Protein AF-A0A519TFJ1-F1 (afdb_monomer_lite)

Radius of gyration: 18.55 Å; chains: 1; bounding box: 54×30×40 Å

pLDDT: mean 87.6, std 11.07, range [55.12, 98.44]

Structure (mmCIF, N/CA/C/O backbone):
data_AF-A0A519TFJ1-F1
#
_entry.id   AF-A0A519TFJ1-F1
#
loop_
_atom_site.group_PDB
_atom_site.id
_atom_site.type_symbol
_atom_site.label_atom_id
_atom_site.label_alt_id
_atom_site.label_comp_id
_atom_site.label_asym_id
_atom_site.label_entity_id
_atom_site.label_seq_id
_atom_site.pdbx_PDB_ins_code
_atom_site.Cartn_x
_atom_site.Cartn_y
_atom_site.Cartn_z
_atom_site.occupancy
_atom_site.B_iso_or_equiv
_atom_site.auth_seq_id
_atom_site.auth_comp_id
_atom_site.auth_asym_id
_atom_site.auth_atom_id
_atom_site.pdbx_PDB_model_num
ATOM 1 N N . GLU A 1 1 ? 2.565 -19.132 -6.300 1.00 72.00 1 GLU A N 1
ATOM 2 C CA . GLU A 1 1 ? 3.729 -19.819 -5.697 1.00 72.00 1 GLU A CA 1
ATOM 3 C C . GLU A 1 1 ? 4.971 -18.942 -5.623 1.00 72.00 1 GLU A C 1
ATOM 5 O O . GLU A 1 1 ? 5.520 -18.842 -4.542 1.00 72.00 1 GLU A O 1
ATOM 10 N N . VAL A 1 2 ? 5.373 -18.246 -6.694 1.00 84.75 2 VAL A N 1
ATOM 11 C CA . VAL A 1 2 ? 6.627 -17.458 -6.736 1.00 84.75 2 VAL A CA 1
ATOM 12 C C . VAL A 1 2 ? 6.799 -16.458 -5.576 1.00 84.75 2 VAL A C 1
ATOM 14 O O . VAL A 1 2 ? 7.864 -16.400 -4.975 1.00 84.75 2 VAL A O 1
ATOM 17 N N . LEU A 1 3 ? 5.754 -15.706 -5.211 1.00 89.56 3 LEU A N 1
ATOM 18 C CA . LEU A 1 3 ? 5.828 -14.688 -4.148 1.00 89.56 3 LEU A CA 1
ATOM 19 C C . LEU A 1 3 ? 5.501 -15.209 -2.734 1.00 89.56 3 LEU A C 1
ATOM 21 O O . LEU A 1 3 ? 5.432 -14.421 -1.791 1.00 89.56 3 LEU A O 1
ATOM 25 N N . SER A 1 4 ? 5.276 -16.516 -2.552 1.00 89.56 4 SER A N 1
ATOM 26 C CA . SER A 1 4 ? 4.797 -17.064 -1.272 1.00 89.56 4 SER A CA 1
ATOM 27 C C . SER A 1 4 ? 5.771 -16.830 -0.114 1.00 89.56 4 SER A C 1
ATOM 29 O O . SER A 1 4 ? 5.325 -16.551 0.995 1.00 89.56 4 SER A O 1
ATOM 31 N N . GLY A 1 5 ? 7.081 -16.884 -0.375 1.00 94.06 5 GLY A N 1
ATOM 32 C CA . GLY A 1 5 ? 8.116 -16.606 0.625 1.00 94.06 5 GLY A CA 1
ATOM 33 C C . GLY A 1 5 ? 8.256 -15.122 0.974 1.00 94.06 5 GLY A C 1
ATOM 34 O O . GLY A 1 5 ? 8.604 -14.792 2.103 1.00 94.06 5 GLY A O 1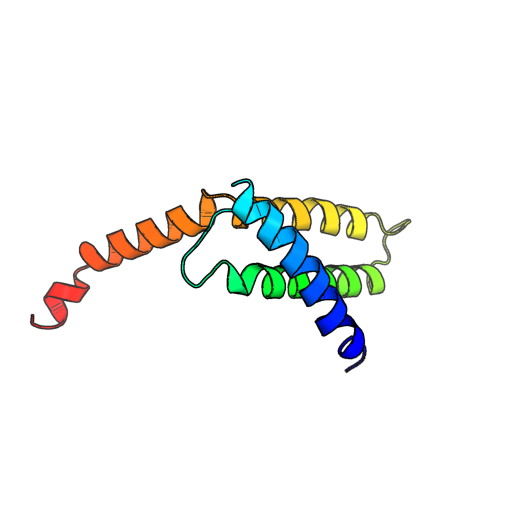
ATOM 35 N N . ALA A 1 6 ? 7.936 -14.223 0.038 1.00 95.06 6 ALA A N 1
ATOM 36 C CA . ALA A 1 6 ? 8.009 -12.778 0.259 1.00 95.06 6 ALA A CA 1
ATOM 37 C C . ALA A 1 6 ? 6.822 -12.257 1.083 1.00 95.06 6 ALA A C 1
ATOM 39 O O . ALA A 1 6 ? 6.982 -11.338 1.883 1.00 95.06 6 ALA A O 1
ATOM 40 N N . LYS A 1 7 ? 5.645 -12.872 0.923 1.00 95.44 7 LYS A N 1
ATOM 41 C CA . LYS A 1 7 ? 4.407 -12.460 1.593 1.00 95.44 7 LYS A CA 1
ATOM 42 C C . LYS A 1 7 ? 4.528 -12.292 3.116 1.00 95.44 7 LYS A C 1
ATOM 44 O O . LYS A 1 7 ? 4.221 -11.202 3.588 1.00 95.44 7 LYS A O 1
ATOM 49 N N . PRO A 1 8 ? 4.983 -13.291 3.899 1.00 95.75 8 PRO A N 1
ATOM 50 C CA . PRO A 1 8 ? 5.062 -13.139 5.353 1.00 95.75 8 PRO A CA 1
ATOM 51 C C . PRO A 1 8 ? 6.066 -12.062 5.788 1.00 95.75 8 PRO A C 1
ATOM 53 O O . PRO A 1 8 ? 5.838 -11.395 6.792 1.00 95.75 8 PRO A O 1
ATOM 56 N N . ILE A 1 9 ? 7.150 -11.863 5.028 1.00 96.81 9 ILE A N 1
ATOM 57 C CA . ILE A 1 9 ? 8.153 -10.823 5.301 1.00 96.81 9 ILE A CA 1
ATOM 58 C C . ILE A 1 9 ? 7.537 -9.440 5.074 1.00 96.81 9 ILE A C 1
ATOM 60 O O . ILE A 1 9 ? 7.624 -8.569 5.936 1.00 96.81 9 ILE A O 1
ATOM 64 N N . PHE A 1 10 ? 6.870 -9.262 3.933 1.00 96.44 10 PHE A N 1
ATOM 65 C CA . PHE A 1 10 ? 6.190 -8.019 3.593 1.00 96.44 10 PHE A CA 1
ATOM 66 C C . PHE A 1 10 ? 5.078 -7.691 4.589 1.00 96.44 10 PHE A C 1
ATOM 68 O O . PHE A 1 10 ? 5.008 -6.569 5.075 1.00 96.44 10 PHE A O 1
ATOM 75 N N . GLU A 1 11 ? 4.215 -8.656 4.915 1.00 95.62 11 GLU A N 1
ATOM 76 C CA . GLU A 1 11 ? 3.107 -8.432 5.845 1.00 95.62 11 GLU A CA 1
ATOM 77 C C . GLU A 1 11 ? 3.600 -8.083 7.248 1.00 95.62 11 GLU A C 1
ATOM 79 O O . GLU A 1 11 ? 2.994 -7.232 7.891 1.00 95.62 11 GLU A O 1
ATOM 84 N N . ASN A 1 12 ? 4.700 -8.687 7.713 1.00 96.75 12 ASN A N 1
ATOM 85 C CA . ASN A 1 12 ? 5.292 -8.345 9.004 1.00 96.75 12 ASN A CA 1
ATOM 86 C C . ASN A 1 12 ? 5.839 -6.911 9.019 1.00 96.75 12 ASN A C 1
ATOM 88 O O . ASN A 1 12 ? 5.533 -6.154 9.936 1.00 96.75 12 ASN A O 1
ATOM 92 N N . PHE A 1 13 ? 6.575 -6.524 7.975 1.00 96.81 13 PHE A N 1
ATOM 93 C CA . PHE A 1 13 ? 7.052 -5.153 7.790 1.00 96.81 13 PHE A CA 1
ATOM 94 C C . PHE A 1 13 ? 5.892 -4.146 7.726 1.00 96.81 13 PHE A C 1
ATOM 96 O O . PHE A 1 13 ? 5.883 -3.145 8.440 1.00 96.81 13 PHE A O 1
ATOM 103 N N . ALA A 1 14 ? 4.875 -4.436 6.914 1.00 95.56 14 ALA A N 1
ATOM 104 C CA . ALA A 1 14 ? 3.704 -3.585 6.761 1.00 95.56 14 ALA A CA 1
ATOM 105 C C . ALA A 1 14 ? 2.929 -3.439 8.077 1.00 95.56 14 ALA A C 1
ATOM 107 O O . ALA A 1 14 ? 2.467 -2.350 8.397 1.00 95.56 14 ALA A O 1
ATOM 108 N N . GLU A 1 15 ? 2.793 -4.515 8.855 1.00 95.56 15 GLU A N 1
ATOM 109 C CA . GLU A 1 15 ? 2.096 -4.501 10.143 1.00 95.56 15 GLU A CA 1
ATOM 110 C C . GLU A 1 15 ? 2.788 -3.592 11.165 1.00 95.56 15 GLU A C 1
ATOM 112 O O . GLU A 1 15 ? 2.096 -2.888 11.894 1.00 95.56 15 GLU A O 1
ATOM 117 N N . GLN A 1 16 ? 4.124 -3.532 11.176 1.00 96.31 16 GLN A N 1
ATOM 118 C CA . GLN A 1 16 ? 4.865 -2.590 12.025 1.00 96.31 16 GLN A CA 1
ATOM 119 C C . GLN A 1 16 ? 4.532 -1.134 11.673 1.00 96.31 16 GLN A C 1
ATOM 121 O O . GLN A 1 16 ? 4.102 -0.383 12.544 1.00 96.31 16 GLN A O 1
ATOM 126 N N . ILE A 1 17 ? 4.618 -0.771 10.390 1.00 94.31 17 ILE A N 1
ATOM 127 C CA . ILE A 1 17 ? 4.319 0.592 9.918 1.00 94.31 17 ILE A CA 1
ATOM 128 C C . ILE A 1 17 ? 2.845 0.953 10.136 1.00 94.31 17 ILE A C 1
ATOM 130 O O . ILE A 1 17 ? 2.523 2.064 10.549 1.00 94.31 17 ILE A O 1
ATOM 134 N N . ILE A 1 18 ? 1.927 0.017 9.880 1.00 93.06 18 ILE A N 1
ATOM 135 C CA . ILE A 1 18 ? 0.496 0.234 10.113 1.00 93.06 18 ILE A CA 1
ATOM 136 C C . ILE A 1 18 ? 0.235 0.512 11.594 1.00 93.06 18 ILE A C 1
ATOM 138 O O . ILE A 1 18 ? -0.554 1.401 11.900 1.00 93.06 18 ILE A O 1
ATOM 142 N N . ASN A 1 19 ? 0.877 -0.218 12.508 1.00 94.25 19 ASN A N 1
ATOM 143 C CA . ASN A 1 19 ? 0.704 0.012 13.941 1.00 94.25 19 ASN A CA 1
ATOM 144 C C . ASN A 1 19 ? 1.207 1.401 14.348 1.00 94.25 19 ASN A C 1
ATOM 146 O O . ASN A 1 19 ? 0.476 2.112 15.029 1.00 94.25 19 ASN A O 1
ATOM 150 N N . GLU A 1 20 ? 2.373 1.831 13.859 1.00 94.81 20 GLU A N 1
ATOM 151 C CA . GLU A 1 20 ? 2.875 3.197 14.080 1.00 94.81 20 GLU A CA 1
ATOM 152 C C . GLU A 1 20 ? 1.894 4.257 13.548 1.00 94.81 20 GLU A C 1
ATOM 154 O O . GLU A 1 20 ? 1.582 5.241 14.225 1.00 94.81 20 GLU A O 1
ATOM 159 N N . GLY A 1 21 ? 1.338 4.033 12.356 1.00 91.69 21 GLY A N 1
ATOM 160 C CA . GLY A 1 21 ? 0.333 4.909 11.755 1.00 91.69 21 GLY A CA 1
ATOM 161 C C . GLY 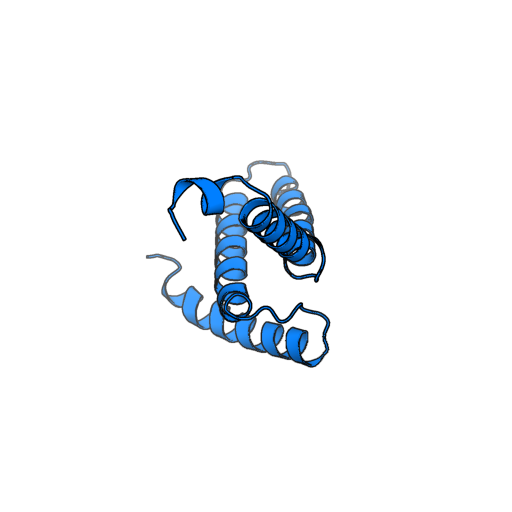A 1 21 ? -0.992 4.948 12.530 1.00 91.69 21 GLY A C 1
ATOM 162 O O . GLY A 1 21 ? -1.641 5.989 12.607 1.00 91.69 21 GLY A O 1
ATOM 163 N N . LEU A 1 22 ? -1.410 3.833 13.132 1.00 91.50 22 LEU A N 1
ATOM 164 C CA . LEU A 1 22 ? -2.599 3.773 13.989 1.00 91.50 22 LEU A CA 1
ATOM 165 C C . LEU A 1 22 ? -2.359 4.465 15.339 1.00 91.50 22 LEU A C 1
ATOM 167 O O . LEU A 1 22 ? -3.225 5.205 15.800 1.00 91.50 22 LEU A O 1
ATOM 171 N N . GLU A 1 23 ? -1.192 4.256 15.954 1.00 93.50 23 GLU A N 1
ATOM 172 C CA . GLU A 1 23 ? -0.805 4.860 17.236 1.00 93.50 23 GLU A CA 1
ATOM 173 C C . GLU A 1 23 ? -0.640 6.382 17.137 1.00 93.50 23 GLU A C 1
ATOM 175 O O . GLU A 1 23 ? -1.076 7.112 18.028 1.00 93.50 23 GLU A O 1
ATOM 180 N N . SER A 1 24 ? -0.059 6.869 16.038 1.00 93.56 24 SER A N 1
ATOM 181 C CA . SER A 1 24 ? 0.071 8.304 15.743 1.00 93.56 24 SER A CA 1
ATOM 182 C C . SER A 1 24 ? -1.248 8.961 15.319 1.00 93.56 24 SER A C 1
ATOM 184 O O . SER A 1 24 ? -1.391 10.181 15.413 1.00 93.56 24 SER A O 1
ATOM 186 N N . GLY A 1 25 ? -2.227 8.169 14.871 1.00 88.50 25 GLY A N 1
ATOM 187 C CA . GLY A 1 25 ? -3.505 8.645 14.342 1.00 88.50 25 GLY A CA 1
ATOM 188 C C . GLY A 1 25 ? -3.467 9.074 12.871 1.00 88.50 25 GLY A C 1
ATOM 189 O O . GLY A 1 25 ? -4.469 9.592 12.375 1.00 88.50 25 GLY A O 1
ATOM 190 N N . GLU A 1 26 ? -2.355 8.845 12.166 1.00 87.31 26 GLU A N 1
ATOM 191 C CA . GLU A 1 26 ? -2.237 9.049 10.716 1.00 87.31 26 GLU A CA 1
ATOM 192 C C . GLU A 1 26 ? -3.140 8.089 9.923 1.00 87.31 26 GLU A C 1
ATOM 194 O O . GLU A 1 26 ? -3.690 8.456 8.881 1.00 87.31 26 GLU A O 1
ATOM 199 N N . LEU A 1 27 ? -3.345 6.872 10.439 1.00 88.81 27 LEU A N 1
ATOM 200 C CA . LEU A 1 27 ? -4.267 5.882 9.889 1.00 88.81 27 LEU A CA 1
ATOM 201 C C . LEU A 1 27 ? -5.564 5.821 10.697 1.00 88.81 27 LEU A C 1
ATOM 203 O O . LEU A 1 27 ? -5.577 5.861 11.928 1.00 88.81 27 LEU A O 1
ATOM 207 N N . ALA A 1 28 ? -6.690 5.649 10.004 1.00 87.38 28 ALA A N 1
ATOM 208 C CA . ALA A 1 28 ? -7.973 5.459 10.663 1.00 87.38 28 ALA A CA 1
ATOM 209 C C . ALA A 1 28 ? -8.046 4.081 11.338 1.00 87.38 28 ALA A C 1
ATOM 211 O O . ALA A 1 28 ? -7.996 3.046 10.665 1.00 87.38 28 ALA A O 1
ATOM 212 N N . GLU A 1 29 ? -8.250 4.055 12.656 1.00 88.12 29 GLU A N 1
ATOM 213 C CA . GLU A 1 29 ? -8.584 2.820 13.358 1.00 88.12 29 GLU A CA 1
ATOM 214 C C . GLU A 1 29 ? -10.045 2.430 13.093 1.00 88.12 29 GLU A C 1
ATOM 216 O O . GLU A 1 29 ? -10.988 3.099 13.520 1.00 88.12 29 GLU A O 1
ATOM 221 N N . ARG A 1 30 ? -10.239 1.316 12.382 1.00 85.44 30 ARG A N 1
ATOM 222 C CA . ARG A 1 30 ? -11.550 0.764 12.044 1.00 85.44 30 ARG A CA 1
ATOM 223 C C . ARG A 1 30 ? -11.680 -0.623 12.631 1.00 85.44 30 ARG A C 1
ATOM 225 O O . ARG A 1 30 ? -10.961 -1.555 12.253 1.00 85.44 30 ARG A O 1
ATOM 232 N N . LYS A 1 31 ? -12.653 -0.783 13.527 1.00 76.62 31 LYS A N 1
ATOM 233 C CA . LYS A 1 31 ? -12.963 -2.074 14.145 1.00 76.62 31 LYS A CA 1
ATOM 234 C C . LYS A 1 31 ? -13.159 -3.127 13.044 1.00 76.62 31 LYS A C 1
ATOM 236 O O . LYS A 1 31 ? -13.965 -2.935 12.141 1.00 76.62 31 LYS A O 1
ATOM 241 N N . PHE A 1 32 ? -12.399 -4.221 13.122 1.00 72.88 32 PHE A N 1
ATOM 242 C CA . PHE A 1 32 ? -12.325 -5.324 12.143 1.00 72.88 32 PHE A CA 1
ATOM 243 C C . PHE A 1 32 ? -11.599 -5.042 10.813 1.00 72.88 32 PHE A C 1
ATOM 245 O O . PHE A 1 32 ? -11.109 -5.999 10.213 1.00 72.88 32 PHE A O 1
ATOM 252 N N . PHE A 1 33 ? -11.469 -3.786 10.375 1.00 79.75 33 PHE A N 1
ATOM 253 C CA . PHE A 1 33 ? -10.856 -3.439 9.084 1.00 79.75 33 PHE A CA 1
ATOM 254 C C . PHE A 1 33 ? -9.356 -3.146 9.174 1.00 79.75 33 PHE A C 1
ATOM 256 O O . PHE A 1 33 ? -8.623 -3.548 8.275 1.00 79.75 33 PHE A O 1
ATOM 263 N N . SER A 1 34 ? -8.868 -2.546 10.268 1.00 82.56 34 SER A N 1
ATOM 264 C CA . SER A 1 34 ? -7.437 -2.207 10.404 1.00 82.56 34 SER A CA 1
ATOM 265 C C . SER A 1 34 ? -6.517 -3.423 10.249 1.00 82.56 34 SER A C 1
ATOM 267 O O . SER A 1 34 ? -5.461 -3.337 9.633 1.00 82.56 34 SER A O 1
ATOM 269 N N . LYS A 1 35 ? -6.956 -4.605 10.710 1.00 84.50 35 LYS A N 1
ATOM 270 C CA . LYS A 1 35 ? -6.206 -5.870 10.561 1.00 84.50 35 LYS A CA 1
ATOM 271 C C . LYS A 1 35 ? -6.021 -6.315 9.105 1.00 84.50 35 LYS A C 1
ATOM 273 O O . LYS A 1 35 ? -5.197 -7.181 8.839 1.00 84.50 35 LYS A O 1
ATOM 278 N N . ARG A 1 36 ? -6.812 -5.761 8.181 1.00 88.38 36 ARG A N 1
ATOM 279 C CA . ARG A 1 36 ? -6.803 -6.067 6.745 1.00 88.38 36 ARG A CA 1
ATOM 280 C C . ARG A 1 36 ? -6.003 -5.055 5.928 1.00 88.38 36 ARG A C 1
ATOM 282 O O . ARG A 1 36 ? -5.832 -5.265 4.734 1.00 88.38 36 ARG A O 1
ATOM 289 N N . TYR A 1 37 ? -5.488 -3.985 6.539 1.00 90.25 37 TYR A N 1
ATOM 290 C CA . TYR A 1 37 ? -4.662 -3.007 5.822 1.00 90.25 37 TYR A CA 1
ATOM 291 C C . TYR A 1 37 ? -3.406 -3.657 5.232 1.00 90.25 37 TYR A C 1
ATOM 293 O O . TYR A 1 37 ? -3.068 -3.383 4.084 1.00 90.25 37 TYR A O 1
ATOM 301 N N . LYS A 1 38 ? -2.783 -4.603 5.948 1.00 92.31 38 LYS A N 1
ATOM 302 C CA . LYS A 1 38 ? -1.642 -5.368 5.424 1.00 92.31 38 LYS A CA 1
ATOM 303 C C . LYS A 1 38 ? -2.006 -6.234 4.214 1.00 92.31 38 LYS A C 1
ATOM 305 O O . LYS A 1 38 ? -1.236 -6.288 3.261 1.00 92.31 38 LYS A O 1
ATOM 310 N N . ASP A 1 39 ? -3.205 -6.826 4.209 1.00 91.06 39 ASP A N 1
ATOM 311 C CA . ASP A 1 39 ? -3.709 -7.600 3.068 1.00 91.06 39 ASP A CA 1
ATOM 312 C C . ASP A 1 39 ? -3.877 -6.690 1.837 1.00 91.06 39 ASP A C 1
ATOM 314 O O . ASP A 1 39 ? -3.508 -7.070 0.726 1.00 91.06 39 ASP A O 1
ATOM 318 N N . ALA A 1 40 ? -4.407 -5.475 2.028 1.00 89.38 40 ALA A N 1
ATOM 319 C CA . ALA A 1 40 ? -4.572 -4.491 0.957 1.00 89.38 40 ALA A CA 1
ATOM 320 C C . ALA A 1 40 ? -3.220 -4.020 0.399 1.00 89.38 40 ALA A C 1
ATOM 322 O O . ALA A 1 40 ? -3.036 -3.998 -0.818 1.00 89.38 40 ALA A O 1
ATOM 323 N N . LEU A 1 41 ? -2.250 -3.727 1.272 1.00 92.38 41 LEU A N 1
ATOM 324 C CA . LEU A 1 41 ? -0.885 -3.390 0.861 1.00 92.38 41 LEU A CA 1
ATOM 325 C C . LEU A 1 41 ? -0.214 -4.539 0.102 1.00 92.38 41 LEU A C 1
ATOM 327 O O . LEU A 1 41 ? 0.481 -4.295 -0.881 1.00 92.38 41 LEU A O 1
ATOM 331 N N . TRP A 1 42 ? -0.455 -5.790 0.503 1.00 94.69 42 TRP A N 1
ATOM 332 C CA . TRP A 1 42 ? 0.054 -6.954 -0.220 1.00 94.69 42 TRP A CA 1
ATOM 333 C C . TRP A 1 42 ? -0.540 -7.064 -1.628 1.00 94.69 42 TRP A C 1
ATOM 335 O O . TRP A 1 42 ? 0.183 -7.323 -2.591 1.00 94.69 42 TRP A O 1
ATOM 345 N N . VAL A 1 43 ? -1.851 -6.843 -1.767 1.00 92.69 43 VAL A N 1
ATOM 346 C CA . VAL A 1 43 ? -2.516 -6.816 -3.078 1.00 92.69 43 VAL A CA 1
ATOM 347 C C . VAL A 1 43 ? -1.953 -5.693 -3.947 1.00 92.69 43 VAL A C 1
ATOM 349 O O . VAL A 1 43 ? -1.639 -5.944 -5.108 1.00 92.69 43 VAL A O 1
ATOM 352 N N . GLN A 1 44 ? -1.762 -4.494 -3.392 1.00 92.81 44 GLN A N 1
ATOM 353 C CA . GLN A 1 44 ? -1.181 -3.358 -4.110 1.00 92.81 44 GLN A CA 1
ATOM 354 C C . GLN A 1 44 ? 0.254 -3.651 -4.567 1.00 92.81 44 GLN A C 1
ATOM 356 O O . GLN A 1 44 ? 0.597 -3.405 -5.721 1.00 92.81 44 GLN A O 1
ATOM 361 N N . TYR A 1 45 ? 1.078 -4.238 -3.699 1.00 93.69 45 TYR A N 1
ATOM 362 C CA . TYR A 1 45 ? 2.439 -4.652 -4.036 1.00 93.69 45 TYR A CA 1
ATOM 363 C C . TYR A 1 45 ? 2.460 -5.665 -5.188 1.00 93.69 45 TYR A C 1
ATOM 365 O O . TYR A 1 45 ? 3.175 -5.479 -6.172 1.00 93.69 45 TYR A O 1
ATOM 373 N N . ALA A 1 46 ? 1.630 -6.710 -5.108 1.00 94.19 46 ALA A N 1
ATOM 374 C CA . ALA A 1 46 ? 1.519 -7.710 -6.165 1.00 94.19 46 ALA A CA 1
ATOM 375 C C . ALA A 1 46 ? 0.993 -7.111 -7.481 1.00 94.19 46 ALA A C 1
ATOM 377 O O . ALA A 1 46 ? 1.472 -7.483 -8.552 1.00 94.19 46 ALA A O 1
ATOM 378 N N . PHE A 1 47 ? 0.040 -6.175 -7.407 1.00 94.06 47 PHE A N 1
ATOM 379 C CA . PHE A 1 47 ? -0.468 -5.445 -8.566 1.00 94.06 47 PHE A CA 1
ATOM 380 C C . PHE A 1 47 ? 0.641 -4.646 -9.254 1.00 94.06 47 PHE A C 1
ATOM 382 O O . PHE A 1 47 ? 0.821 -4.814 -10.455 1.00 94.06 47 PHE A O 1
ATOM 389 N N . ILE A 1 48 ? 1.411 -3.842 -8.511 1.00 95.94 48 ILE A N 1
ATOM 390 C CA . ILE A 1 48 ? 2.506 -3.038 -9.076 1.00 95.94 48 ILE A CA 1
ATOM 391 C C . ILE A 1 48 ? 3.587 -3.928 -9.685 1.00 95.94 48 ILE A C 1
ATOM 393 O O . ILE A 1 48 ? 4.009 -3.671 -10.806 1.00 95.94 48 ILE A O 1
ATOM 397 N N . LEU A 1 49 ? 3.995 -5.006 -9.006 1.00 95.81 49 LEU A N 1
ATOM 398 C CA . LEU A 1 49 ? 4.961 -5.950 -9.575 1.00 95.81 49 LEU A CA 1
ATOM 399 C C . LEU A 1 49 ? 4.463 -6.560 -10.885 1.00 95.81 49 LEU A C 1
ATOM 401 O O . LEU A 1 49 ? 5.210 -6.639 -11.856 1.00 95.81 49 LEU A O 1
ATOM 405 N N . ASN A 1 50 ? 3.202 -6.993 -10.920 1.00 95.75 50 ASN A N 1
ATOM 406 C CA . ASN A 1 50 ? 2.621 -7.547 -12.134 1.00 95.75 50 ASN A CA 1
ATOM 407 C C . ASN A 1 50 ? 2.502 -6.487 -13.233 1.00 95.75 50 ASN A C 1
ATOM 409 O O . ASN A 1 50 ? 2.771 -6.790 -14.389 1.00 95.75 50 ASN A O 1
ATOM 413 N N . PHE A 1 51 ? 2.103 -5.262 -12.895 1.00 97.12 51 PHE A N 1
ATOM 414 C CA . PHE A 1 51 ? 2.018 -4.160 -13.848 1.00 97.12 51 PHE A CA 1
ATOM 415 C C . PHE A 1 51 ? 3.389 -3.879 -14.463 1.00 97.12 51 PHE A C 1
ATOM 417 O O . PHE A 1 51 ? 3.518 -3.891 -15.681 1.00 97.12 51 PHE A O 1
ATOM 424 N N . TRP A 1 52 ? 4.410 -3.742 -13.618 1.00 97.75 52 TRP A N 1
ATOM 425 C CA . TRP A 1 52 ? 5.781 -3.456 -14.021 1.00 97.75 52 TRP A CA 1
ATOM 426 C C . TRP A 1 52 ? 6.354 -4.501 -14.982 1.00 97.75 52 TRP A C 1
ATOM 428 O O . TRP A 1 52 ? 6.934 -4.149 -16.003 1.00 97.75 52 TRP A O 1
ATOM 438 N N . ILE A 1 53 ? 6.138 -5.793 -14.708 1.00 97.06 53 ILE A N 1
ATOM 439 C CA . ILE A 1 53 ? 6.619 -6.886 -15.574 1.00 97.06 53 ILE A CA 1
ATOM 440 C C . ILE A 1 53 ? 5.987 -6.841 -16.979 1.00 97.06 53 ILE A C 1
ATOM 442 O O . ILE A 1 53 ? 6.560 -7.388 -17.917 1.00 97.06 53 ILE A O 1
ATOM 446 N N . ASN A 1 54 ? 4.820 -6.210 -17.128 1.00 98.06 54 ASN A N 1
ATOM 447 C CA . ASN A 1 54 ? 4.089 -6.110 -18.394 1.00 98.06 54 ASN A CA 1
ATOM 448 C C . ASN A 1 54 ? 4.122 -4.692 -18.996 1.00 98.06 54 ASN A C 1
ATOM 450 O O . ASN A 1 54 ? 3.370 -4.411 -19.930 1.00 98.06 54 ASN A O 1
ATOM 454 N N . ASP A 1 55 ? 4.923 -3.780 -18.445 1.00 98.44 55 ASP A N 1
ATOM 455 C CA . ASP A 1 55 ? 4.971 -2.399 -18.906 1.00 98.44 55 ASP A CA 1
ATOM 456 C C . ASP A 1 55 ? 6.044 -2.206 -19.984 1.00 98.44 55 ASP A C 1
ATOM 458 O O . ASP A 1 55 ? 7.231 -2.085 -19.698 1.00 98.44 55 ASP A O 1
ATOM 462 N N . ASP A 1 56 ? 5.598 -2.135 -21.238 1.00 98.19 56 ASP A N 1
ATOM 463 C CA . ASP A 1 56 ? 6.447 -1.884 -22.409 1.00 98.19 56 ASP A CA 1
ATOM 464 C C . ASP A 1 56 ? 6.552 -0.385 -22.775 1.00 98.19 56 ASP A C 1
ATOM 466 O O . ASP A 1 56 ? 6.980 -0.032 -23.880 1.00 98.19 56 ASP A O 1
ATOM 470 N N . SER A 1 57 ? 6.104 0.527 -21.903 1.00 98.44 57 SER A N 1
ATOM 471 C CA . SER A 1 57 ? 6.241 1.970 -22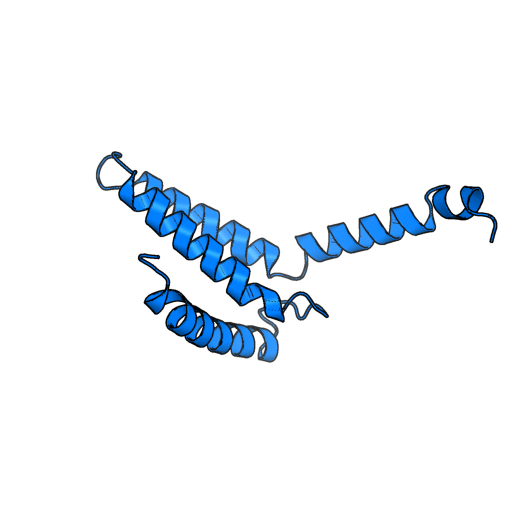.132 1.00 98.44 57 SER A CA 1
ATOM 472 C C . SER A 1 57 ? 7.699 2.432 -22.053 1.00 98.44 57 SER A C 1
ATOM 474 O O . SER A 1 57 ? 8.570 1.757 -21.499 1.00 98.44 57 SER A O 1
ATOM 476 N N . ASN A 1 58 ? 7.997 3.596 -22.640 1.00 98.00 58 ASN A N 1
ATOM 477 C CA . ASN A 1 58 ? 9.365 4.100 -22.673 1.00 98.00 58 ASN A CA 1
ATOM 478 C C . ASN A 1 58 ? 9.868 4.369 -21.249 1.00 98.00 58 ASN A C 1
ATOM 480 O O . ASN A 1 58 ? 9.356 5.248 -20.563 1.00 98.00 58 ASN A O 1
ATOM 484 N N . GLY A 1 59 ? 10.871 3.606 -20.817 1.00 97.06 59 GLY A N 1
ATOM 485 C CA . GLY A 1 59 ? 11.418 3.730 -19.470 1.00 97.06 59 GLY A CA 1
ATOM 486 C C . GLY A 1 59 ? 10.443 3.353 -18.350 1.00 97.06 59 GLY A C 1
ATOM 487 O O . GLY A 1 59 ? 10.694 3.761 -17.224 1.00 97.06 59 GLY A O 1
ATOM 488 N N . PHE A 1 60 ? 9.388 2.576 -18.631 1.00 98.12 60 PHE A N 1
ATOM 489 C CA . PHE A 1 60 ? 8.374 2.155 -17.650 1.00 98.12 60 PHE A CA 1
ATOM 490 C C . PHE A 1 60 ? 7.538 3.306 -17.049 1.00 98.12 60 PHE A C 1
ATOM 492 O O . PHE A 1 60 ? 7.054 3.209 -15.921 1.00 98.12 60 PHE A O 1
ATOM 499 N N . GLU A 1 61 ? 7.336 4.396 -17.797 1.00 98.19 61 GLU A N 1
ATOM 500 C CA . GLU A 1 61 ? 6.585 5.581 -17.341 1.00 98.19 61 GLU A CA 1
ATOM 501 C C . GLU A 1 61 ? 5.159 5.263 -16.846 1.00 98.19 61 GLU A C 1
ATOM 503 O O . GLU A 1 61 ? 4.630 5.942 -15.965 1.00 98.19 61 GLU A O 1
ATOM 508 N N . LYS A 1 62 ? 4.517 4.208 -17.366 1.00 98.25 62 LYS A N 1
ATOM 509 C CA . LYS A 1 62 ? 3.182 3.807 -16.896 1.00 98.25 62 LYS A CA 1
ATOM 510 C C . LYS A 1 62 ? 3.225 3.116 -15.542 1.00 98.25 62 LYS A C 1
ATOM 512 O O . LYS A 1 62 ? 2.248 3.184 -14.801 1.00 98.25 62 LYS A O 1
ATOM 517 N N . THR A 1 63 ? 4.317 2.434 -15.215 1.00 98.19 63 THR A N 1
ATOM 518 C CA . THR A 1 63 ? 4.540 1.865 -13.885 1.00 98.19 63 THR A CA 1
ATOM 519 C C . THR A 1 63 ? 4.661 2.982 -12.863 1.00 98.19 63 THR A C 1
ATOM 521 O O . THR A 1 63 ? 4.031 2.895 -11.810 1.00 98.19 63 THR A O 1
ATOM 524 N N . ASP A 1 64 ? 5.380 4.055 -13.195 1.00 97.50 64 ASP A N 1
ATOM 525 C CA . ASP A 1 64 ? 5.462 5.247 -12.347 1.00 97.50 64 ASP A CA 1
ATOM 526 C C . ASP A 1 64 ? 4.069 5.849 -12.115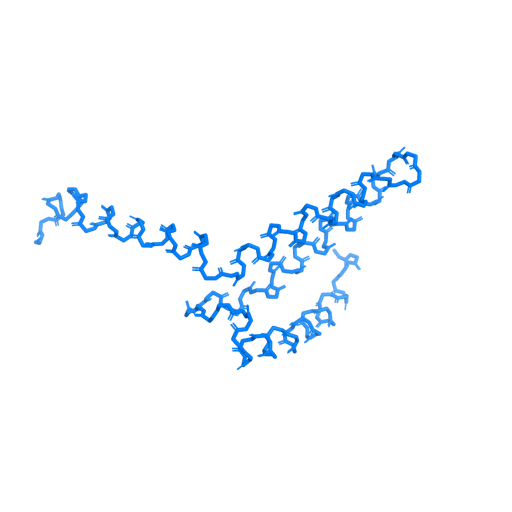 1.00 97.50 64 ASP A C 1
ATOM 528 O O . ASP A 1 64 ? 3.665 6.072 -10.971 1.00 97.50 64 ASP A O 1
ATOM 532 N N . GLU A 1 65 ? 3.278 6.007 -13.182 1.00 97.75 65 GLU A N 1
ATOM 533 C CA . GLU A 1 65 ? 1.891 6.477 -13.089 1.00 97.75 65 GLU A CA 1
ATOM 534 C C . GLU A 1 65 ? 1.011 5.534 -12.242 1.00 97.75 65 GLU A C 1
ATOM 536 O O . GLU A 1 65 ? 0.183 5.984 -11.444 1.00 97.75 65 GLU A O 1
ATOM 541 N N . ALA A 1 66 ? 1.182 4.216 -12.381 1.00 96.69 66 ALA A N 1
ATOM 542 C CA . ALA A 1 66 ? 0.453 3.219 -11.601 1.00 96.69 66 ALA A CA 1
ATOM 543 C C . ALA A 1 66 ? 0.817 3.276 -10.109 1.00 96.69 66 ALA A C 1
ATOM 545 O O . ALA A 1 66 ? -0.065 3.118 -9.259 1.00 96.69 66 ALA A O 1
ATOM 546 N N . ILE A 1 67 ? 2.088 3.522 -9.784 1.00 96.50 67 ILE A N 1
ATOM 547 C CA . ILE A 1 67 ? 2.561 3.726 -8.412 1.00 96.50 67 ILE A CA 1
ATOM 548 C C . ILE A 1 67 ? 1.943 5.000 -7.834 1.00 96.50 67 ILE A C 1
ATOM 550 O O . ILE A 1 67 ? 1.336 4.930 -6.767 1.00 96.50 67 ILE A O 1
ATOM 554 N N . GLU A 1 68 ? 2.032 6.132 -8.537 1.00 95.88 68 GLU A N 1
ATOM 555 C CA . GLU A 1 68 ? 1.504 7.422 -8.071 1.00 95.88 68 GLU A CA 1
ATOM 556 C C . GLU A 1 68 ? -0.001 7.337 -7.785 1.00 95.88 68 GLU A C 1
ATOM 558 O O . GLU A 1 68 ? -0.455 7.600 -6.666 1.00 95.88 68 GLU A O 1
ATOM 563 N N . ARG A 1 69 ? -0.778 6.864 -8.766 1.00 94.50 69 ARG A N 1
ATOM 564 C CA . ARG A 1 69 ? -2.233 6.716 -8.627 1.00 94.50 69 ARG A CA 1
ATOM 565 C C . ARG A 1 69 ? -2.603 5.693 -7.559 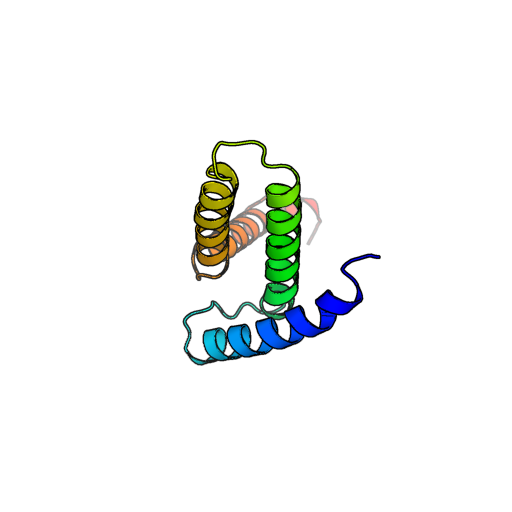1.00 94.50 69 ARG A C 1
ATOM 567 O O . ARG A 1 69 ? -3.526 5.917 -6.778 1.00 94.50 69 ARG A O 1
ATOM 574 N N . GLY A 1 70 ? -1.899 4.563 -7.521 1.00 91.19 70 GLY A N 1
ATOM 575 C CA . GLY A 1 70 ? -2.160 3.484 -6.574 1.00 91.19 70 GLY A CA 1
ATOM 576 C C . GLY A 1 70 ? -1.890 3.882 -5.124 1.00 91.19 70 GLY A C 1
ATOM 577 O O . GLY A 1 70 ? -2.682 3.560 -4.233 1.00 91.19 70 GLY A O 1
ATOM 578 N N . ILE A 1 71 ? -0.807 4.624 -4.883 1.00 88.94 71 ILE A N 1
ATOM 579 C CA . ILE A 1 71 ? -0.477 5.176 -3.566 1.00 88.94 71 ILE A CA 1
ATOM 580 C C . ILE A 1 71 ? -1.545 6.178 -3.131 1.00 88.94 71 ILE A C 1
ATOM 582 O O . ILE A 1 71 ? -2.036 6.075 -2.007 1.00 88.94 71 ILE A O 1
ATOM 586 N N . GLN A 1 72 ? -1.956 7.090 -4.016 1.00 89.38 72 GLN A N 1
ATOM 587 C CA . GLN A 1 72 ? -2.987 8.076 -3.693 1.00 89.38 72 GLN A CA 1
ATOM 588 C C . GLN A 1 72 ? -4.307 7.407 -3.284 1.00 89.38 72 GLN A C 1
ATOM 590 O O . GLN A 1 72 ? -4.839 7.699 -2.215 1.00 89.38 72 GLN A O 1
ATOM 595 N N . VAL A 1 73 ? -4.774 6.422 -4.060 1.00 87.06 73 VAL A N 1
ATOM 596 C CA . VAL A 1 73 ? -5.977 5.640 -3.723 1.00 87.06 73 VAL A CA 1
ATOM 597 C C . VAL A 1 73 ? -5.824 4.913 -2.384 1.00 87.06 73 VAL A C 1
ATOM 599 O O . VAL A 1 73 ? -6.756 4.888 -1.581 1.00 87.06 73 VAL A O 1
ATOM 602 N N . THR A 1 74 ? -4.658 4.322 -2.119 1.00 85.94 74 THR A N 1
ATOM 603 C CA . THR A 1 74 ? -4.402 3.603 -0.861 1.00 85.94 74 THR A CA 1
ATOM 604 C C . THR A 1 74 ? -4.489 4.541 0.345 1.00 85.94 74 THR A C 1
ATOM 606 O O . THR A 1 74 ? -5.150 4.207 1.331 1.00 85.94 74 THR A O 1
ATOM 609 N N . PHE A 1 75 ? -3.884 5.731 0.264 1.00 84.12 75 PHE A N 1
ATOM 610 C CA . PHE A 1 75 ? -3.958 6.731 1.331 1.00 84.12 75 PHE A CA 1
ATOM 611 C C . PHE A 1 75 ? -5.376 7.253 1.542 1.00 84.12 75 PHE A C 1
ATOM 613 O O . PHE A 1 75 ? -5.826 7.304 2.687 1.00 84.12 75 PHE A O 1
ATOM 620 N N . ASP A 1 76 ? -6.107 7.552 0.467 1.00 83.88 76 ASP A N 1
ATOM 621 C CA . ASP A 1 76 ? -7.503 7.984 0.561 1.00 83.88 76 ASP A CA 1
ATOM 622 C C . ASP A 1 76 ? -8.345 6.941 1.313 1.00 83.88 76 ASP A C 1
ATOM 624 O O . ASP A 1 76 ? -9.114 7.279 2.213 1.00 83.88 76 ASP A O 1
ATOM 628 N N . LEU A 1 77 ? -8.163 5.652 1.008 1.00 81.44 77 LEU A N 1
ATOM 629 C CA . LEU A 1 77 ? -8.870 4.563 1.686 1.00 81.44 77 LEU A CA 1
ATOM 630 C C . LEU A 1 77 ? -8.484 4.429 3.164 1.00 81.44 77 LEU A C 1
ATOM 632 O O . LEU A 1 77 ? -9.332 4.086 3.994 1.00 81.44 77 LEU A O 1
ATOM 636 N N . PHE A 1 78 ? -7.225 4.672 3.521 1.00 82.12 78 PHE A N 1
ATOM 637 C CA . PHE A 1 78 ? -6.757 4.551 4.903 1.00 82.12 78 PHE A CA 1
ATOM 638 C C . PHE A 1 78 ? -7.108 5.754 5.782 1.00 82.12 78 PHE A C 1
ATOM 640 O O . PHE A 1 78 ? -7.236 5.602 7.000 1.00 82.12 78 PHE A O 1
ATOM 647 N N . GLN A 1 79 ? -7.338 6.920 5.188 1.00 78.88 79 GLN A N 1
ATOM 648 C CA . GLN A 1 79 ? -7.848 8.092 5.891 1.00 78.88 79 GLN A CA 1
ATOM 649 C C . GLN A 1 79 ? -9.337 7.953 6.225 1.00 78.88 79 GLN A C 1
ATOM 651 O O . GLN A 1 79 ? -10.081 7.241 5.554 1.00 78.88 79 GLN A O 1
ATOM 656 N N . ARG A 1 80 ? -9.795 8.671 7.260 1.00 65.62 80 ARG A N 1
ATOM 657 C CA . ARG A 1 80 ? -11.150 8.580 7.855 1.00 65.62 80 ARG A CA 1
ATOM 658 C C . ARG A 1 80 ? -12.332 8.956 6.939 1.00 65.62 80 ARG A C 1
ATOM 660 O O . ARG A 1 80 ? -13.456 9.032 7.414 1.00 65.62 80 ARG A O 1
ATOM 667 N N . SER A 1 81 ? -12.114 9.262 5.662 1.00 69.19 81 SER A N 1
ATOM 668 C CA . SER A 1 81 ? -13.135 9.923 4.838 1.00 69.19 81 SER A CA 1
ATOM 669 C C . SER A 1 81 ? -13.934 8.954 3.949 1.00 69.19 81 SER A C 1
ATOM 671 O O . SER A 1 81 ? -15.149 8.866 4.107 1.00 69.19 81 SER A O 1
ATOM 673 N N . PRO A 1 82 ? -13.340 8.157 3.042 1.00 72.38 82 PRO A N 1
ATOM 674 C CA . PRO A 1 82 ? -14.137 7.535 1.977 1.00 72.38 82 PRO A CA 1
ATOM 675 C C . PRO A 1 82 ? -14.904 6.283 2.418 1.00 72.38 82 PRO A C 1
ATOM 677 O O . PRO A 1 82 ? -16.101 6.157 2.159 1.00 72.38 82 PRO A O 1
ATOM 680 N N . ILE A 1 83 ? -14.231 5.351 3.099 1.00 75.56 83 ILE A N 1
ATOM 681 C CA . ILE A 1 83 ? -14.842 4.080 3.526 1.00 75.56 83 ILE A CA 1
ATOM 682 C C . ILE A 1 83 ? -15.873 4.317 4.632 1.00 75.56 83 ILE A C 1
ATOM 684 O O . ILE A 1 83 ? -16.937 3.696 4.633 1.00 75.56 83 ILE A O 1
ATOM 688 N N . ASP A 1 84 ? -15.572 5.228 5.556 1.00 77.31 84 ASP A N 1
ATOM 689 C CA . ASP A 1 84 ? -16.450 5.525 6.684 1.00 77.31 84 ASP A CA 1
ATOM 690 C C . ASP A 1 84 ? -17.760 6.161 6.193 1.00 77.31 84 ASP A C 1
ATOM 692 O O . ASP A 1 84 ? -18.837 5.694 6.564 1.00 77.31 84 ASP A O 1
ATOM 696 N N . ASN A 1 85 ? -17.691 7.095 5.234 1.00 82.56 85 ASN A N 1
ATOM 697 C CA . ASN A 1 85 ? -18.871 7.672 4.581 1.00 82.56 85 ASN A CA 1
ATOM 698 C C . ASN A 1 85 ? -19.737 6.614 3.870 1.00 82.56 85 ASN A C 1
ATOM 700 O O . ASN A 1 85 ? -20.965 6.645 3.970 1.00 82.56 85 ASN A O 1
ATOM 704 N N . LEU A 1 86 ? -19.124 5.650 3.168 1.00 84.12 86 LEU A N 1
ATOM 705 C CA . LEU A 1 86 ? -19.860 4.552 2.525 1.00 84.12 86 LEU A CA 1
ATOM 706 C C . LEU A 1 86 ? -20.566 3.659 3.553 1.00 84.12 86 LEU A C 1
ATOM 708 O O . LEU A 1 86 ? -21.705 3.240 3.331 1.00 84.12 86 LEU A O 1
ATOM 712 N N . PHE A 1 87 ? -19.916 3.380 4.684 1.00 82.06 87 PHE A N 1
ATOM 713 C CA . PHE A 1 87 ? -20.511 2.593 5.760 1.00 82.06 87 PHE A CA 1
ATOM 714 C C . PHE A 1 87 ? -21.661 3.335 6.448 1.00 82.06 87 PHE A C 1
ATOM 716 O O . PHE A 1 87 ? -22.726 2.754 6.668 1.00 82.06 87 PHE A O 1
ATOM 723 N N . GLU A 1 88 ? -21.481 4.619 6.755 1.00 85.06 88 GLU A N 1
ATOM 724 C CA . GLU A 1 88 ? -22.526 5.476 7.317 1.00 85.06 88 GLU A CA 1
ATOM 725 C C . GLU A 1 88 ? -23.734 5.571 6.388 1.00 85.06 88 GLU A C 1
ATOM 727 O O . GLU A 1 88 ? -24.872 5.407 6.836 1.00 85.06 88 GLU A O 1
ATOM 732 N N . TYR A 1 89 ? -23.498 5.731 5.087 1.00 88.56 89 TYR A N 1
ATOM 733 C CA . TYR A 1 89 ? -24.557 5.712 4.088 1.00 88.56 89 TYR A CA 1
ATOM 734 C C . TYR A 1 89 ? -25.271 4.353 4.030 1.00 88.56 89 TYR A C 1
ATOM 736 O O . TYR A 1 89 ? -26.500 4.299 4.048 1.00 88.56 89 TYR A O 1
ATOM 744 N N . GLY A 1 90 ? -24.536 3.238 4.054 1.00 89.94 90 GLY A N 1
ATOM 745 C CA . GLY A 1 90 ? -25.123 1.896 4.132 1.00 89.94 90 GLY A CA 1
ATOM 746 C C . GLY A 1 90 ? -25.972 1.688 5.394 1.00 89.94 90 GLY A C 1
ATOM 747 O O . GLY A 1 90 ? -27.077 1.141 5.326 1.00 89.94 90 GLY A O 1
ATOM 748 N N . LYS A 1 91 ? -25.507 2.184 6.546 1.00 87.56 91 LYS A N 1
ATOM 749 C CA . LYS A 1 91 ? -26.266 2.189 7.805 1.00 87.56 91 LYS A CA 1
ATOM 750 C C . LYS A 1 91 ? -27.535 3.033 7.681 1.00 87.56 91 LYS A C 1
ATOM 752 O O . LYS A 1 91 ? -28.600 2.567 8.084 1.00 87.56 91 LYS A O 1
ATOM 757 N N . PHE A 1 92 ? -27.445 4.220 7.081 1.00 90.81 92 PHE A N 1
ATOM 758 C CA . PHE A 1 92 ? -28.592 5.081 6.795 1.00 90.81 92 PHE A CA 1
ATOM 759 C C . PHE A 1 92 ? -29.624 4.372 5.908 1.00 90.81 92 PHE A C 1
ATOM 761 O O . PHE A 1 92 ? -30.806 4.355 6.256 1.00 90.81 92 PHE A O 1
ATOM 768 N N . LEU A 1 93 ? -29.199 3.729 4.815 1.00 91.25 93 LEU A N 1
ATOM 769 C CA . LEU A 1 93 ? -30.085 2.966 3.929 1.00 91.25 93 LEU A CA 1
ATOM 770 C C . LEU A 1 93 ? -30.731 1.771 4.634 1.00 91.25 93 LEU A C 1
ATOM 772 O O . LEU A 1 93 ? -31.893 1.478 4.386 1.00 91.25 93 LEU A O 1
ATOM 776 N N . SER A 1 94 ? -30.014 1.081 5.519 1.00 90.88 94 SER A N 1
ATOM 777 C CA . SER A 1 94 ? -30.569 -0.034 6.298 1.00 90.88 94 SER A CA 1
ATOM 778 C C . SER A 1 94 ? -31.619 0.432 7.314 1.00 90.88 94 SER A C 1
ATOM 780 O O . SER A 1 94 ? -32.655 -0.207 7.488 1.00 90.88 94 SER A O 1
ATOM 782 N N . GLN A 1 95 ? -31.376 1.572 7.965 1.00 87.25 95 GLN A N 1
ATOM 783 C CA . GLN A 1 95 ? -32.285 2.151 8.956 1.00 87.25 95 GLN A CA 1
ATOM 784 C C . GLN A 1 95 ? -33.537 2.781 8.332 1.00 87.25 95 GLN A C 1
ATOM 786 O O . GLN A 1 95 ? -34.608 2.688 8.925 1.00 87.25 95 GLN A O 1
ATOM 791 N N . ASN A 1 96 ? -33.402 3.416 7.164 1.00 85.06 96 ASN A N 1
ATOM 792 C CA . ASN A 1 96 ? -34.476 4.173 6.504 1.00 85.06 96 ASN A CA 1
ATOM 793 C C . ASN A 1 96 ? -35.087 3.446 5.300 1.00 85.06 96 ASN A C 1
ATOM 795 O O . ASN A 1 96 ? -36.152 3.817 4.809 1.00 85.06 96 ASN A O 1
ATOM 799 N N . GLY A 1 97 ? -34.427 2.407 4.798 1.00 73.38 97 GLY A N 1
ATOM 800 C CA . GLY A 1 97 ? -34.989 1.512 3.805 1.00 73.38 97 GLY A CA 1
ATOM 801 C C . GLY A 1 97 ? -36.093 0.672 4.437 1.00 73.38 97 GLY A C 1
ATOM 802 O O . GLY A 1 97 ? -35.956 0.176 5.554 1.00 73.38 97 GLY A O 1
ATOM 803 N N . LYS A 1 98 ? -37.172 0.434 3.686 1.00 62.78 98 LYS A N 1
ATOM 804 C CA . LYS A 1 98 ? -38.335 -0.404 4.054 1.00 62.78 98 LYS A CA 1
ATOM 805 C C . LYS A 1 98 ? -38.005 -1.885 4.356 1.00 62.78 98 LYS A C 1
ATOM 807 O O . LYS A 1 98 ? -38.888 -2.735 4.373 1.00 62.78 98 LYS A O 1
ATOM 812 N N . LEU A 1 99 ? -36.733 -2.222 4.559 1.00 58.28 99 LEU A N 1
ATOM 813 C CA . LEU A 1 99 ? -36.226 -3.551 4.890 1.00 58.28 99 LEU A CA 1
ATOM 814 C C . LEU A 1 99 ? -36.703 -4.019 6.271 1.00 58.28 99 LEU A C 1
ATOM 816 O O . LEU A 1 99 ? -37.066 -5.184 6.410 1.00 58.28 99 LEU A O 1
ATOM 820 N N . LYS A 1 100 ? -36.783 -3.115 7.258 1.00 55.94 100 LYS A N 1
ATOM 821 C CA . LYS A 1 100 ? -37.396 -3.416 8.566 1.00 55.94 100 LYS A CA 1
ATOM 822 C C . LYS A 1 100 ? -38.902 -3.672 8.454 1.00 55.94 100 LYS A C 1
ATOM 824 O O . LYS A 1 100 ? -39.394 -4.664 8.974 1.00 55.94 100 LYS A O 1
ATOM 829 N N . GLU A 1 101 ? -39.606 -2.840 7.689 1.00 56.28 101 GLU A N 1
ATOM 830 C CA . GLU A 1 101 ? -41.065 -2.911 7.492 1.00 56.28 101 GLU A CA 1
ATOM 831 C C . GLU A 1 101 ? -41.522 -4.222 6.818 1.00 56.28 101 GLU A C 1
ATOM 833 O O . GLU A 1 101 ? -42.629 -4.699 7.054 1.00 56.28 101 GLU A O 1
ATOM 838 N N . LYS A 1 102 ? -40.658 -4.839 5.998 1.00 55.12 102 LYS A N 1
ATOM 839 C CA . LYS A 1 102 ? -40.955 -6.074 5.253 1.00 55.12 102 LYS A CA 1
ATOM 840 C C . LYS A 1 102 ? -40.583 -7.370 5.993 1.00 55.12 102 LYS A C 1
ATOM 842 O O . LYS A 1 102 ? -40.959 -8.439 5.521 1.00 55.12 102 LYS A O 1
ATOM 847 N N . MET A 1 103 ? -39.850 -7.293 7.112 1.00 63.47 103 MET A N 1
ATOM 848 C CA . MET A 1 103 ? -39.393 -8.463 7.886 1.00 63.47 103 MET A CA 1
ATOM 849 C C . MET A 1 103 ? -40.168 -8.721 9.190 1.00 63.47 103 MET A C 1
ATOM 851 O O . MET A 1 103 ? -39.864 -9.692 9.874 1.00 63.47 103 MET A O 1
ATOM 855 N N . GLY A 1 104 ? -41.203 -7.935 9.506 1.00 58.06 104 GLY A N 1
ATOM 856 C CA . GLY A 1 104 ? -42.176 -8.301 10.545 1.00 58.06 104 GLY A CA 1
ATOM 857 C C . GLY A 1 104 ? -41.639 -8.326 11.982 1.00 58.06 104 GLY A C 1
ATOM 858 O O . GLY A 1 104 ? -42.023 -9.210 12.746 1.00 58.06 104 GLY A O 1
ATOM 859 N N . PHE A 1 105 ? -40.797 -7.355 12.346 1.00 57.25 105 PHE A N 1
ATOM 860 C CA . PHE A 1 105 ? -40.560 -6.953 13.737 1.00 57.25 105 PHE A CA 1
ATOM 861 C C . PHE A 1 105 ? -40.770 -5.449 13.885 1.00 57.25 105 PHE A C 1
ATOM 863 O O . PHE A 1 105 ? -40.227 -4.704 13.034 1.00 57.25 105 PHE A O 1
#

Secondary structure (DSSP, 8-state):
-TTTTHHHHHHHHHHHHHHHHHHHTSS---TTTGGGHHHHHHHHHHHHHHHHHT--SGGGHHHHHHHHHHHHHHHHHHSSSHHHHHHHHHH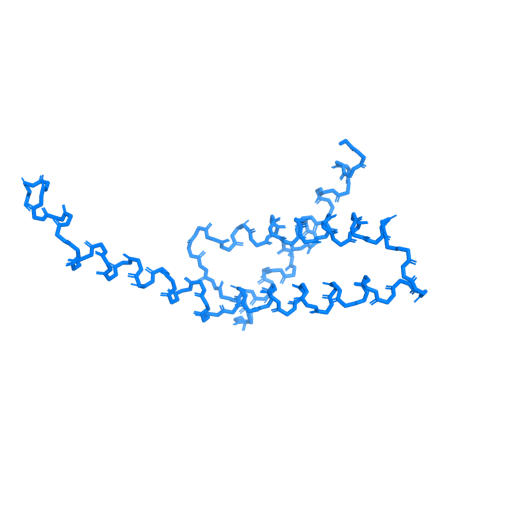HHHHHSTTTTTTT-

Sequence (105 aa):
EVLSGAKPIFENFAEQIINEGLESGELAERKFFSKRYKDALWVQYAFILNFWINDDSNGFEKTDEAIERGIQVTFDLFQRSPIDNLFEYGKFLSQNGKLKEKMGF

Foldseek 3Di:
DVCPVVLVVQLVVVVVVLVVCVVVVVFDDDVPCSNCLSVVVVVLVVVLVVLQVPQPPDVSVVSVVSVVVSVVVSSVVRDPPDVVVVVVVVVVCVVPPCPVVVPPD